Protein AF-A0A7W4WD59-F1 (afdb_monomer_lite)

Radius of gyration: 21.49 Å; chains: 1; bounding box: 36×37×85 Å

pLDDT: mean 88.17, std 14.41, range [43.44, 98.75]

Sequence (137 aa):
MRVLSALLLWMSGAVALADTAVETQIRNSYLTLSAFECAVVAPNDAEAERLFMLGLKVGRGFIAYVQTHQETYAKDFKPKVAILWNMTSGPSPDFILGQIYANRADDVYENFSSDEELWKMKKQNMYREKNCALLGK

Secondary structure (DSSP, 8-state):
-------------SSHHHHHHHHHHHHHHHHHHHHHHHHHT-SSHHHHHHHHHHHHHHHHHHHHHHHH-HHHIIIIITTTS-THHHH---SSHHHHHHHHHHHHHHHHHTT--S-HHHHHHHHHHHHHHTTGGGTT-

Foldseek 3Di:
DDDDDDDPPPDDDDDPPVVVVLVLLQVLLVLLLLLLLLLLLDPDNVLSVVSNVSSLVSQLVSVVVCVVVVVCCVPRRCVSHDCLLVVFDDDDSVNSSVVSSVVSNVVLVVVDDPDPVRNNVSSVVCNVVSVNVPRPD

Organism: NCBI:txid1562603

Structure (mmCIF, N/CA/C/O backbone):
data_AF-A0A7W4WD59-F1
#
_entry.id   AF-A0A7W4WD59-F1
#
loop_
_atom_site.group_PDB
_atom_site.id
_atom_site.type_symbol
_atom_site.label_atom_id
_atom_site.label_alt_id
_atom_site.label_comp_id
_atom_site.label_asym_id
_atom_site.label_entity_id
_atom_site.label_seq_id
_atom_site.pdbx_PDB_ins_code
_atom_site.Cartn_x
_atom_site.Cartn_y
_atom_site.Cartn_z
_atom_site.occupancy
_atom_site.B_iso_or_equiv
_atom_site.auth_seq_id
_atom_site.auth_comp_id
_atom_site.auth_asym_id
_atom_site.auth_atom_id
_atom_site.pdbx_PDB_model_num
ATOM 1 N N . MET A 1 1 ? -10.128 -21.533 67.783 1.00 46.06 1 MET A N 1
ATOM 2 C CA . MET A 1 1 ? -8.954 -21.839 66.933 1.00 46.06 1 MET A CA 1
ATOM 3 C C . MET A 1 1 ? -9.426 -22.786 65.833 1.00 46.06 1 MET A C 1
ATOM 5 O O . MET A 1 1 ? -10.020 -23.788 66.213 1.00 46.06 1 MET A O 1
ATOM 9 N N . ARG A 1 2 ? -9.204 -22.444 64.547 1.00 43.44 2 ARG A N 1
ATOM 10 C CA . ARG A 1 2 ? -9.602 -23.113 63.269 1.00 43.44 2 ARG A CA 1
ATOM 11 C C . ARG A 1 2 ? -10.587 -22.259 62.460 1.00 43.44 2 ARG A C 1
ATOM 13 O O . ARG A 1 2 ? -11.588 -21.852 63.023 1.00 43.44 2 ARG A O 1
ATOM 20 N N . VAL A 1 3 ? -10.427 -21.972 61.171 1.00 45.06 3 VAL A N 1
ATOM 21 C CA . VAL A 1 3 ? -9.319 -21.992 60.194 1.00 45.06 3 VAL A CA 1
ATOM 22 C C . VAL A 1 3 ? -9.719 -20.903 59.186 1.00 45.06 3 VAL A C 1
ATOM 24 O O . VAL A 1 3 ? -10.888 -20.827 58.811 1.00 45.06 3 VAL A O 1
ATOM 27 N N . LEU A 1 4 ? -8.771 -20.049 58.789 1.00 54.34 4 LEU A N 1
ATOM 28 C CA . LEU A 1 4 ? -8.939 -19.050 57.733 1.00 54.34 4 LEU A CA 1
ATOM 29 C C . LEU A 1 4 ? -9.416 -19.719 56.434 1.00 54.34 4 LEU A C 1
ATOM 31 O O . LEU A 1 4 ? -8.768 -20.646 55.958 1.00 54.34 4 LEU A O 1
ATOM 35 N N . SER A 1 5 ? -10.469 -19.197 55.811 1.00 56.00 5 SER A N 1
ATOM 36 C CA . SER A 1 5 ? -10.723 -19.405 54.381 1.00 56.00 5 SER A CA 1
ATOM 37 C C . SER A 1 5 ? -10.548 -18.070 53.671 1.00 56.00 5 SER A C 1
ATOM 39 O O . SER A 1 5 ? -11.455 -17.245 53.620 1.00 56.00 5 SER A O 1
ATOM 41 N N . ALA A 1 6 ? -9.329 -17.847 53.184 1.00 52.62 6 ALA A N 1
ATOM 42 C CA . ALA A 1 6 ? -9.004 -16.763 52.276 1.00 52.62 6 ALA A CA 1
ATOM 43 C C . ALA A 1 6 ? -9.510 -17.141 50.876 1.00 52.62 6 ALA A C 1
ATOM 45 O O . ALA A 1 6 ? -8.906 -17.966 50.192 1.00 52.62 6 ALA A O 1
ATOM 46 N N . LEU A 1 7 ? -10.635 -16.556 50.462 1.00 57.84 7 LEU A N 1
ATOM 47 C CA . LEU A 1 7 ? -11.059 -16.568 49.064 1.00 57.84 7 LEU A CA 1
ATOM 48 C C . LEU A 1 7 ? -10.137 -15.630 48.275 1.00 57.84 7 LEU A C 1
ATOM 50 O O . LEU A 1 7 ? -10.292 -14.410 48.289 1.00 57.84 7 LEU A O 1
ATOM 54 N N . LEU A 1 8 ? -9.151 -16.221 47.605 1.00 52.69 8 LEU A N 1
ATOM 55 C CA . LEU A 1 8 ? -8.355 -15.578 46.565 1.00 52.69 8 LEU A CA 1
ATOM 56 C C . LEU A 1 8 ? -9.250 -15.311 45.347 1.00 52.69 8 LEU A C 1
ATOM 58 O O . LEU A 1 8 ? -9.523 -16.203 44.547 1.00 52.69 8 LEU A O 1
ATOM 62 N N . LEU A 1 9 ? -9.703 -14.065 45.212 1.00 49.94 9 LEU A N 1
ATOM 63 C CA . LEU A 1 9 ? -10.261 -13.524 43.975 1.00 49.94 9 LEU A CA 1
ATOM 64 C C . LEU A 1 9 ? -9.136 -13.383 42.938 1.00 49.94 9 LEU A C 1
ATOM 66 O O . LEU A 1 9 ? -8.408 -12.393 42.910 1.00 49.94 9 LEU A O 1
ATOM 70 N N . TRP A 1 10 ? -8.993 -14.382 42.070 1.00 56.03 10 TRP A N 1
ATOM 71 C CA . TRP A 1 10 ? -8.279 -14.251 40.799 1.00 56.03 10 TRP A CA 1
ATOM 72 C C . TRP A 1 10 ? -9.200 -13.585 39.772 1.00 56.03 10 TRP A C 1
ATOM 74 O O . TRP A 1 10 ? -9.916 -14.245 39.025 1.00 56.03 10 TRP A O 1
ATOM 84 N N . MET A 1 11 ? -9.188 -12.257 39.730 1.00 59.78 11 MET A N 1
ATOM 85 C CA . MET A 1 11 ? -9.746 -11.485 38.621 1.00 59.78 11 MET A CA 1
ATOM 86 C C . MET A 1 11 ? -8.769 -10.376 38.264 1.00 59.78 11 MET A C 1
ATOM 88 O O . MET A 1 11 ? -8.813 -9.316 38.874 1.00 59.78 11 MET A O 1
ATOM 92 N N . SER A 1 12 ? -7.875 -10.617 37.303 1.00 54.56 12 SER A N 1
ATOM 93 C CA . SER A 1 12 ? -7.139 -9.573 36.568 1.00 54.56 12 SER A CA 1
ATOM 94 C C . SER A 1 12 ? -6.377 -10.206 35.401 1.00 54.56 12 SER A C 1
ATOM 96 O O . SER A 1 12 ? -5.207 -10.544 35.533 1.00 54.56 12 SER A O 1
ATOM 98 N N . GLY A 1 13 ? -7.037 -10.407 34.258 1.00 53.94 13 GLY A N 1
ATOM 99 C CA . GLY A 1 13 ? -6.365 -10.933 33.059 1.00 53.94 13 GLY A CA 1
ATOM 100 C C . GLY A 1 13 ? -6.909 -10.448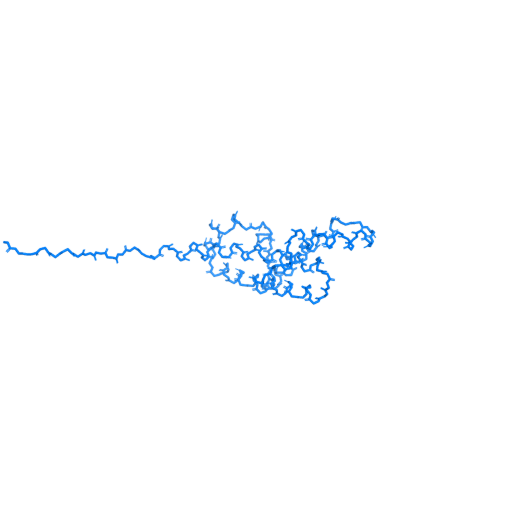 31.713 1.00 53.94 13 GLY A C 1
ATOM 101 O O . GLY A 1 13 ? -6.426 -10.897 30.683 1.00 53.94 13 GLY A O 1
ATOM 102 N N . ALA A 1 14 ? -7.897 -9.547 31.681 1.00 56.16 14 ALA A N 1
ATOM 103 C CA . ALA A 1 14 ? -8.614 -9.220 30.441 1.00 56.16 14 ALA A CA 1
ATOM 104 C C . ALA A 1 14 ? -8.097 -7.982 29.675 1.00 56.16 14 ALA A C 1
ATOM 106 O O . ALA A 1 14 ? -8.641 -7.662 28.625 1.00 56.16 14 ALA A O 1
ATOM 107 N N . VAL A 1 15 ? -7.067 -7.273 30.153 1.00 56.97 15 VAL A N 1
ATOM 108 C CA . VAL A 1 15 ? -6.721 -5.938 29.605 1.00 56.97 15 VAL A CA 1
ATOM 109 C C . VAL A 1 15 ? -5.671 -5.976 28.477 1.00 56.97 15 VAL A C 1
ATOM 111 O O . VAL A 1 15 ? -5.543 -5.014 27.734 1.00 56.97 15 VAL A O 1
ATOM 114 N N . ALA A 1 16 ? -4.961 -7.088 28.259 1.00 60.53 16 ALA A N 1
ATOM 115 C CA . ALA A 1 16 ? -3.837 -7.122 27.308 1.00 60.53 16 ALA A CA 1
ATOM 116 C C . ALA A 1 16 ? -4.216 -7.387 25.831 1.00 60.53 16 ALA A C 1
ATOM 118 O O . ALA A 1 16 ? -3.405 -7.167 24.934 1.00 60.53 16 ALA A O 1
ATOM 119 N N . LEU A 1 17 ? -5.429 -7.872 25.541 1.00 61.72 17 LEU A N 1
ATOM 120 C CA . LEU A 1 17 ? -5.793 -8.307 24.181 1.00 61.72 17 LEU A CA 1
ATOM 121 C C . LEU A 1 17 ? -6.196 -7.150 23.252 1.00 61.72 17 LEU A C 1
ATOM 123 O O . LEU A 1 17 ? -5.938 -7.214 22.054 1.00 61.72 17 LEU A O 1
ATOM 127 N N . ALA A 1 18 ? -6.794 -6.084 23.787 1.00 62.69 18 ALA A N 1
ATOM 128 C CA . ALA A 1 18 ? -7.258 -4.956 22.977 1.00 62.69 18 ALA A CA 1
ATOM 129 C C . ALA A 1 18 ? -6.098 -4.089 22.457 1.00 62.69 18 ALA A C 1
ATOM 131 O O . ALA A 1 18 ? -6.105 -3.709 21.288 1.00 62.69 18 ALA A O 1
ATOM 132 N N . ASP A 1 19 ? -5.075 -3.843 23.284 1.00 69.31 19 ASP A N 1
ATOM 133 C CA . ASP A 1 19 ? -3.907 -3.039 22.889 1.00 69.31 19 ASP A CA 1
ATOM 134 C C . ASP A 1 19 ? -3.147 -3.687 21.722 1.00 69.31 19 ASP A C 1
ATOM 136 O O . ASP A 1 19 ? -2.821 -3.032 20.734 1.00 69.31 19 ASP A O 1
ATOM 140 N N . THR A 1 20 ? -2.975 -5.011 21.760 1.00 81.19 20 THR A N 1
ATOM 141 C CA . THR A 1 20 ? -2.286 -5.746 20.685 1.00 81.19 20 THR A CA 1
ATOM 142 C C . THR A 1 20 ? -3.071 -5.755 19.370 1.00 81.19 20 THR A C 1
ATOM 144 O O . THR A 1 20 ? -2.477 -5.674 18.289 1.00 81.19 20 THR A O 1
ATOM 147 N N . ALA A 1 21 ? -4.407 -5.802 19.429 1.00 85.94 21 ALA A N 1
ATOM 148 C CA . ALA A 1 21 ? -5.255 -5.681 18.246 1.00 85.94 21 ALA A CA 1
ATOM 149 C C . ALA A 1 21 ? -5.139 -4.282 17.621 1.00 85.94 21 ALA A C 1
ATOM 151 O O . ALA A 1 21 ? -5.021 -4.159 16.399 1.00 85.94 21 ALA A O 1
ATOM 152 N N . VAL A 1 22 ? -5.102 -3.235 18.452 1.00 87.31 22 VAL A N 1
ATOM 153 C CA . VAL A 1 22 ? -4.929 -1.850 17.998 1.00 87.31 22 VAL A CA 1
ATOM 154 C C . VAL A 1 22 ? -3.569 -1.652 17.333 1.00 87.31 22 VAL A C 1
ATOM 156 O O . VAL A 1 22 ? -3.484 -1.197 16.191 1.00 87.31 22 VAL A O 1
ATOM 159 N N . GLU A 1 23 ? -2.491 -2.059 17.988 1.00 91.12 23 GLU A N 1
ATOM 160 C CA . GLU A 1 23 ? -1.145 -1.970 17.417 1.00 91.12 23 GLU A CA 1
ATOM 161 C C . GLU A 1 23 ? -1.032 -2.717 16.083 1.00 91.12 23 GLU A C 1
ATOM 163 O O . GLU A 1 23 ? -0.458 -2.206 15.115 1.00 91.12 23 GLU A O 1
ATOM 168 N N . THR A 1 24 ? -1.653 -3.895 15.994 1.00 93.56 24 THR A N 1
ATOM 169 C CA . THR A 1 24 ? -1.677 -4.695 14.767 1.00 93.56 24 THR A CA 1
ATOM 170 C C . THR A 1 24 ? -2.357 -3.952 13.620 1.00 93.56 24 THR A C 1
ATOM 172 O O . THR A 1 24 ? -1.813 -3.917 12.516 1.00 93.56 24 THR A O 1
ATOM 175 N N . GLN A 1 25 ? -3.514 -3.319 13.841 1.00 94.69 25 GLN A N 1
ATOM 176 C CA . GLN A 1 25 ? -4.198 -2.623 12.745 1.00 94.69 25 GLN A CA 1
ATOM 177 C C . GLN A 1 25 ? -3.515 -1.305 12.366 1.00 94.69 25 GLN A C 1
ATOM 179 O O . GLN A 1 25 ? -3.491 -0.957 11.187 1.00 94.69 25 GLN A O 1
ATOM 184 N N . ILE A 1 26 ? -2.864 -0.617 13.311 1.00 94.50 26 ILE A N 1
ATOM 185 C CA . ILE A 1 26 ? -1.993 0.522 12.980 1.00 94.50 26 ILE A CA 1
ATOM 186 C C . ILE A 1 26 ? -0.866 0.051 12.059 1.00 94.50 26 ILE A C 1
ATOM 188 O O . ILE A 1 26 ? -0.655 0.634 10.994 1.00 94.50 26 ILE A O 1
ATOM 192 N N . ARG A 1 27 ? -0.188 -1.049 12.406 1.00 95.56 27 ARG A N 1
ATOM 193 C CA . ARG A 1 27 ? 0.858 -1.640 11.560 1.00 95.56 27 ARG A CA 1
ATOM 194 C C . ARG A 1 27 ? 0.325 -2.034 10.183 1.00 95.56 27 ARG A C 1
ATOM 196 O O . ARG A 1 27 ? 0.976 -1.747 9.182 1.00 95.56 27 ARG A O 1
ATOM 203 N N . ASN A 1 28 ? -0.860 -2.637 10.119 1.00 96.94 28 ASN A N 1
ATOM 204 C CA . ASN A 1 28 ? -1.512 -3.005 8.860 1.00 96.94 28 ASN A CA 1
ATOM 205 C C . ASN A 1 28 ? -1.817 -1.784 7.981 1.00 96.94 28 ASN A C 1
ATOM 207 O O . ASN A 1 28 ? -1.651 -1.851 6.761 1.00 96.94 28 ASN A O 1
ATOM 211 N N . SER A 1 29 ? -2.206 -0.658 8.587 1.00 97.25 29 SER A N 1
ATOM 212 C CA . SER A 1 29 ? -2.449 0.590 7.859 1.00 97.25 29 SER A CA 1
ATOM 213 C C . SER A 1 29 ? -1.189 1.070 7.131 1.00 97.25 29 SER A C 1
ATOM 215 O O . SER A 1 29 ?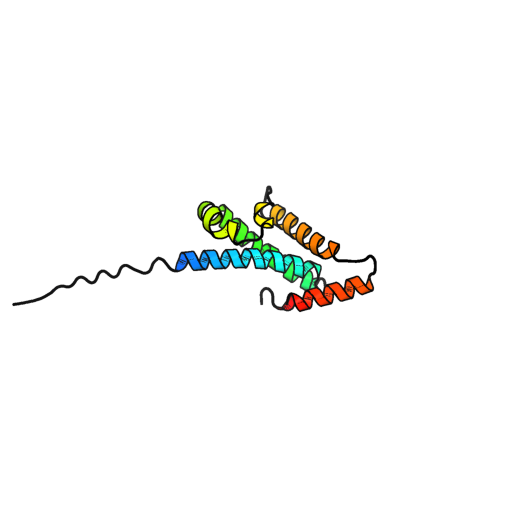 -1.258 1.389 5.947 1.00 97.25 29 SER A O 1
ATOM 217 N N . TYR A 1 30 ? -0.024 1.035 7.791 1.00 97.69 30 TYR A N 1
ATOM 218 C CA . TYR A 1 30 ? 1.256 1.417 7.189 1.00 97.69 30 TYR A CA 1
ATOM 219 C C . TYR A 1 30 ? 1.756 0.374 6.194 1.00 97.69 30 TYR A C 1
ATOM 221 O O . TYR A 1 30 ? 2.206 0.739 5.113 1.00 97.69 30 TYR A O 1
ATOM 229 N N . LEU A 1 31 ? 1.620 -0.916 6.513 1.00 98.25 31 LEU A N 1
ATOM 230 C CA . LEU A 1 31 ? 2.013 -1.999 5.615 1.00 98.25 31 LEU A CA 1
ATOM 231 C C . LEU A 1 31 ? 1.269 -1.922 4.280 1.00 98.25 31 LEU A C 1
ATOM 233 O O . LEU A 1 31 ? 1.876 -2.143 3.239 1.00 98.25 31 LEU A O 1
ATOM 237 N N . THR A 1 32 ? -0.015 -1.565 4.298 1.00 98.62 32 THR A N 1
ATOM 238 C CA . THR A 1 32 ? -0.800 -1.349 3.075 1.00 98.62 32 THR A CA 1
ATOM 239 C C . THR A 1 32 ? -0.181 -0.258 2.202 1.00 98.62 32 THR A C 1
ATOM 241 O O . THR A 1 32 ? 0.052 -0.478 1.015 1.00 98.62 32 THR A O 1
ATOM 244 N N . LEU A 1 33 ? 0.135 0.898 2.797 1.00 98.31 33 LEU A N 1
ATOM 245 C CA . LEU A 1 33 ? 0.726 2.033 2.083 1.00 98.31 33 LEU A CA 1
ATOM 246 C C . LEU A 1 33 ? 2.105 1.690 1.520 1.00 98.31 33 LEU A C 1
ATOM 248 O O . LEU A 1 33 ? 2.361 1.930 0.342 1.00 98.31 33 LEU A O 1
ATOM 252 N N . SER A 1 34 ? 2.967 1.084 2.340 1.00 98.19 34 SER A N 1
ATOM 253 C CA . SER A 1 34 ? 4.304 0.664 1.920 1.00 98.19 34 SER A CA 1
ATOM 254 C C . SER A 1 34 ? 4.250 -0.404 0.834 1.00 98.19 34 SER A C 1
ATOM 256 O O . SER A 1 34 ? 5.033 -0.344 -0.104 1.00 98.19 34 SER A O 1
ATOM 258 N N . ALA A 1 35 ? 3.326 -1.363 0.920 1.00 98.69 35 ALA A N 1
ATOM 259 C CA . ALA A 1 35 ? 3.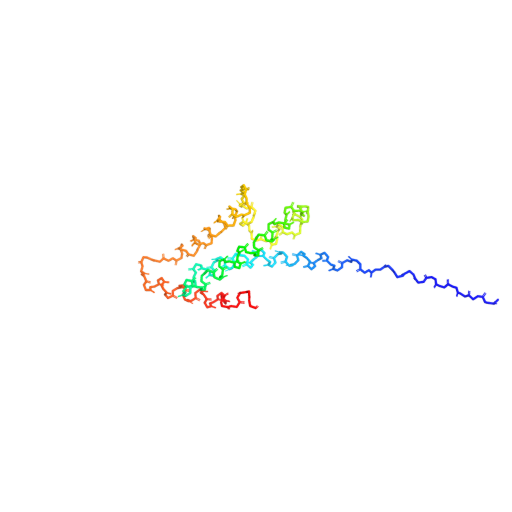177 -2.402 -0.091 1.00 98.69 35 ALA A CA 1
ATOM 260 C C . ALA A 1 35 ? 2.743 -1.817 -1.443 1.00 98.69 35 ALA A C 1
ATOM 262 O O . ALA A 1 35 ? 3.324 -2.169 -2.466 1.00 98.69 35 ALA A O 1
ATOM 263 N N . PHE A 1 36 ? 1.790 -0.881 -1.455 1.00 98.69 36 PHE A N 1
ATOM 264 C CA . PHE A 1 36 ? 1.379 -0.191 -2.679 1.00 98.69 36 PHE A CA 1
ATOM 265 C C . PHE A 1 36 ? 2.488 0.663 -3.285 1.00 98.69 36 PHE A C 1
ATOM 267 O O . PHE A 1 36 ? 2.749 0.551 -4.478 1.00 98.69 36 PHE A O 1
ATOM 274 N N . GLU A 1 37 ? 3.188 1.453 -2.475 1.00 97.62 37 GLU A N 1
ATOM 275 C CA . GLU A 1 37 ? 4.341 2.225 -2.941 1.00 97.62 37 GLU A CA 1
ATOM 276 C C . GLU A 1 37 ? 5.435 1.306 -3.515 1.00 97.62 37 GLU A C 1
AT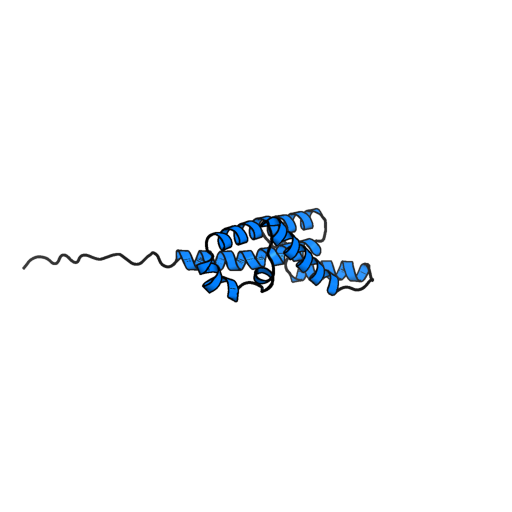OM 278 O O . GLU A 1 37 ? 5.936 1.523 -4.619 1.00 97.62 37 GLU A O 1
ATOM 283 N N . CYS A 1 38 ? 5.757 0.221 -2.808 1.00 98.31 38 CYS A N 1
ATOM 284 C CA . CYS A 1 38 ? 6.730 -0.771 -3.250 1.00 98.31 38 CYS A CA 1
ATOM 285 C C . CYS A 1 38 ? 6.310 -1.493 -4.537 1.00 98.31 38 CYS A C 1
ATOM 287 O O . CYS A 1 38 ? 7.178 -1.835 -5.338 1.00 98.31 38 CYS A O 1
ATOM 289 N N . ALA A 1 39 ? 5.010 -1.710 -4.762 1.00 98.38 39 ALA A N 1
ATOM 290 C CA . ALA A 1 39 ? 4.509 -2.293 -6.003 1.00 98.38 39 ALA A CA 1
ATOM 291 C C . ALA A 1 39 ? 4.814 -1.396 -7.213 1.00 98.38 39 ALA A C 1
ATOM 293 O O . ALA A 1 39 ? 5.202 -1.897 -8.265 1.00 98.38 39 ALA A O 1
ATOM 294 N N . VAL A 1 40 ? 4.721 -0.070 -7.055 1.00 96.88 40 VAL A N 1
ATOM 295 C CA . VAL A 1 40 ? 5.043 0.896 -8.122 1.00 96.88 40 VAL A CA 1
ATOM 296 C C . VAL A 1 40 ? 6.531 0.842 -8.479 1.00 96.88 40 VAL A C 1
ATOM 298 O O . VAL A 1 40 ? 6.896 0.866 -9.659 1.00 96.88 40 VAL A O 1
ATOM 301 N N . VAL A 1 41 ? 7.406 0.726 -7.473 1.00 96.44 41 VAL A N 1
ATOM 302 C CA . VAL A 1 41 ? 8.870 0.703 -7.659 1.00 96.44 41 VAL A CA 1
ATOM 303 C C . VAL A 1 41 ? 9.471 -0.693 -7.847 1.00 96.44 41 VAL A C 1
ATOM 305 O O . VAL A 1 41 ? 10.691 -0.822 -7.943 1.00 96.44 41 VAL A O 1
ATOM 308 N N . ALA A 1 42 ? 8.643 -1.734 -7.932 1.00 97.31 42 ALA A N 1
ATOM 309 C CA . ALA A 1 42 ? 9.096 -3.114 -8.050 1.00 97.31 42 ALA A CA 1
ATOM 310 C C . ALA A 1 42 ? 9.985 -3.346 -9.294 1.00 97.31 42 ALA A C 1
ATOM 312 O O . ALA A 1 42 ? 9.799 -2.699 -10.333 1.00 97.31 42 ALA A O 1
ATOM 313 N N . PRO A 1 43 ? 10.959 -4.275 -9.208 1.00 95.88 43 PRO A N 1
ATOM 314 C CA . PRO A 1 43 ? 11.916 -4.531 -10.284 1.00 95.88 43 PRO A CA 1
ATOM 315 C C . PRO A 1 43 ? 11.327 -5.316 -11.465 1.00 95.88 43 PRO A C 1
ATOM 317 O O . PRO A 1 43 ? 11.947 -5.353 -12.524 1.00 95.88 43 PRO A O 1
ATOM 320 N N . ASN A 1 44 ? 10.186 -5.982 -11.278 1.00 95.88 44 ASN A N 1
ATOM 321 C CA . ASN A 1 44 ? 9.485 -6.757 -12.300 1.00 95.88 44 ASN A CA 1
ATOM 322 C C . ASN A 1 44 ? 7.998 -6.912 -11.940 1.00 95.88 44 ASN A C 1
ATOM 324 O O . ASN A 1 44 ? 7.608 -6.679 -10.794 1.00 95.88 44 ASN A O 1
ATOM 328 N N . ASP A 1 45 ? 7.198 -7.345 -12.915 1.00 97.50 45 ASP A N 1
ATOM 329 C CA . ASP A 1 45 ? 5.739 -7.439 -12.791 1.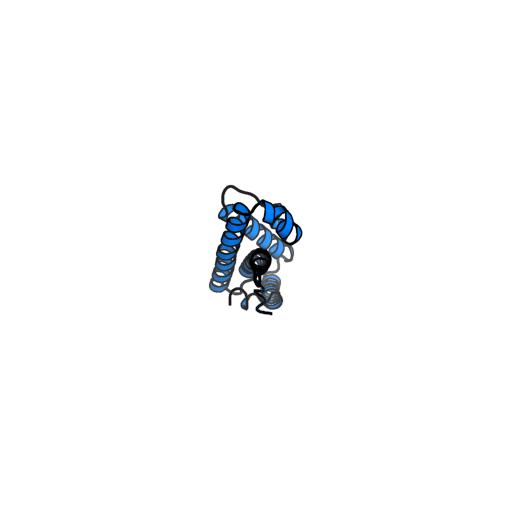00 97.50 45 ASP A CA 1
ATOM 330 C C . ASP A 1 45 ? 5.291 -8.453 -11.735 1.00 97.50 45 ASP A C 1
ATOM 332 O O . ASP A 1 45 ? 4.347 -8.191 -10.997 1.00 97.50 45 ASP A O 1
ATOM 336 N N . ALA A 1 46 ? 5.997 -9.580 -11.600 1.00 98.12 46 ALA A N 1
ATOM 337 C CA . ALA A 1 46 ? 5.659 -10.596 -10.603 1.00 98.12 46 ALA A CA 1
ATOM 338 C C . ALA A 1 46 ? 5.809 -10.059 -9.169 1.00 98.12 46 ALA A C 1
ATOM 340 O O . ALA A 1 46 ? 4.963 -10.296 -8.306 1.00 98.12 46 ALA A O 1
ATOM 341 N N . GLU A 1 47 ? 6.876 -9.303 -8.906 1.00 97.94 47 GLU A N 1
ATOM 342 C CA . GLU A 1 47 ? 7.087 -8.667 -7.608 1.00 97.94 47 GLU A CA 1
ATOM 343 C C . GLU A 1 47 ? 6.118 -7.497 -7.388 1.00 97.94 47 GLU A C 1
ATOM 345 O O . GLU A 1 47 ? 5.618 -7.322 -6.274 1.00 97.94 47 GLU A O 1
ATOM 350 N N . ALA A 1 48 ? 5.800 -6.741 -8.445 1.00 98.31 48 ALA A N 1
ATOM 351 C CA . ALA A 1 48 ? 4.781 -5.695 -8.404 1.00 98.31 48 ALA A CA 1
ATOM 352 C C . ALA A 1 48 ? 3.417 -6.272 -8.002 1.00 98.31 48 ALA A C 1
ATOM 354 O O . ALA A 1 48 ? 2.788 -5.779 -7.066 1.00 98.31 48 ALA A O 1
ATOM 355 N N . GLU A 1 49 ? 2.993 -7.360 -8.649 1.00 98.50 49 GLU A N 1
ATOM 356 C CA . GLU A 1 49 ? 1.743 -8.057 -8.356 1.00 98.50 49 GLU A CA 1
ATOM 357 C C . GLU A 1 49 ? 1.731 -8.601 -6.925 1.00 98.50 49 GLU A C 1
ATOM 359 O O . GLU A 1 49 ? 0.772 -8.375 -6.185 1.00 98.50 49 GLU A O 1
ATOM 364 N N . ARG A 1 50 ? 2.815 -9.251 -6.481 1.00 98.31 50 ARG A N 1
ATOM 365 C CA . ARG A 1 50 ? 2.931 -9.767 -5.108 1.00 98.31 50 ARG A CA 1
ATOM 366 C C . ARG A 1 50 ? 2.710 -8.666 -4.069 1.00 98.31 50 ARG A C 1
ATOM 368 O O . ARG A 1 50 ? 1.955 -8.856 -3.112 1.00 98.31 50 ARG A O 1
ATOM 375 N N . LEU A 1 51 ? 3.377 -7.526 -4.241 1.00 98.75 51 LEU A N 1
ATOM 376 C CA . LEU A 1 51 ? 3.294 -6.381 -3.333 1.00 98.75 51 LEU A CA 1
ATOM 377 C C . LEU A 1 51 ? 1.925 -5.698 -3.405 1.00 98.75 51 LEU A C 1
ATOM 379 O O . LEU A 1 51 ? 1.346 -5.369 -2.370 1.00 98.75 51 LEU A O 1
ATOM 383 N N . PHE A 1 52 ? 1.361 -5.562 -4.602 1.00 98.69 52 PHE A N 1
ATOM 384 C CA . PHE A 1 52 ? 0.017 -5.029 -4.789 1.00 98.69 52 PHE A CA 1
ATOM 385 C C . PHE A 1 52 ? -1.033 -5.898 -4.083 1.00 98.69 52 PHE A C 1
ATOM 387 O O . PHE A 1 52 ? -1.857 -5.395 -3.317 1.00 98.69 52 PHE A O 1
ATOM 394 N N . MET A 1 53 ? -0.955 -7.219 -4.252 1.00 98.62 53 MET A N 1
ATOM 395 C CA . MET A 1 53 ? -1.857 -8.172 -3.604 1.00 98.62 53 MET A CA 1
ATOM 396 C C . MET A 1 53 ? -1.689 -8.199 -2.082 1.00 98.62 53 MET A C 1
ATOM 398 O O . MET A 1 53 ? -2.681 -8.340 -1.362 1.00 98.62 53 MET A O 1
ATOM 402 N N . LEU A 1 54 ? -0.466 -8.015 -1.571 1.00 98.69 54 LEU A N 1
ATOM 403 C CA . LEU A 1 54 ? -0.224 -7.818 -0.140 1.00 98.69 54 LEU A CA 1
ATOM 404 C C . LEU A 1 54 ? -0.954 -6.569 0.373 1.00 98.69 54 LEU A C 1
ATOM 406 O O . LEU A 1 54 ? -1.674 -6.658 1.370 1.00 98.69 54 LEU A O 1
ATOM 410 N N . GLY A 1 55 ? -0.813 -5.439 -0.327 1.00 98.62 55 GLY A N 1
ATOM 411 C CA . GLY A 1 55 ? -1.504 -4.192 -0.001 1.00 98.62 55 GLY A CA 1
ATOM 412 C C . GLY A 1 55 ? -3.023 -4.359 0.006 1.00 98.62 55 GLY A C 1
ATOM 413 O O . GLY A 1 55 ? -3.673 -4.019 0.993 1.00 98.62 55 GLY A O 1
ATOM 414 N N . LEU A 1 56 ? -3.592 -4.987 -1.029 1.00 98.69 56 LEU A N 1
ATOM 415 C CA . LEU A 1 56 ? -5.027 -5.279 -1.088 1.00 98.69 56 LEU A CA 1
ATOM 416 C C . LEU A 1 56 ? -5.493 -6.151 0.079 1.00 98.69 56 LEU A C 1
ATOM 418 O O . LEU A 1 56 ? -6.490 -5.841 0.730 1.00 98.69 56 LEU A O 1
ATOM 422 N N . LYS A 1 57 ? -4.784 -7.249 0.357 1.00 98.56 57 LYS A N 1
ATOM 423 C CA . LYS A 1 57 ? -5.159 -8.192 1.417 1.00 98.56 57 LYS A CA 1
ATOM 424 C C . LYS A 1 57 ? -5.162 -7.518 2.788 1.00 98.56 57 LYS A C 1
ATOM 426 O O . LYS A 1 57 ? -6.139 -7.637 3.526 1.00 98.56 57 LYS A O 1
ATOM 431 N N . VAL A 1 58 ? -4.074 -6.831 3.128 1.00 98.38 58 VAL A N 1
ATOM 432 C CA . VAL A 1 58 ? -3.906 -6.190 4.438 1.00 98.38 58 VAL A CA 1
ATOM 433 C C . VAL A 1 58 ? -4.851 -4.996 4.575 1.00 98.38 58 VAL A C 1
ATOM 435 O O . VAL A 1 58 ? -5.535 -4.870 5.592 1.00 98.38 58 VAL A O 1
ATOM 438 N N . GLY A 1 59 ? -4.966 -4.177 3.530 1.00 98.19 59 GLY A N 1
ATOM 439 C CA . GLY A 1 59 ? -5.821 -2.996 3.509 1.00 98.19 59 GLY A CA 1
ATOM 440 C C . GLY A 1 59 ? -7.304 -3.327 3.649 1.00 98.19 59 GLY A C 1
ATOM 441 O O . GLY A 1 59 ? -8.007 -2.674 4.419 1.00 98.19 59 GLY A O 1
ATOM 442 N N . ARG A 1 60 ? -7.786 -4.388 2.988 1.00 98.44 60 ARG A N 1
ATOM 443 C CA . ARG A 1 60 ? -9.167 -4.876 3.164 1.00 98.44 60 ARG A CA 1
ATOM 444 C C . ARG A 1 60 ? -9.439 -5.281 4.611 1.00 98.44 60 ARG A C 1
ATOM 446 O O . ARG A 1 60 ? -10.480 -4.921 5.154 1.00 98.44 60 ARG A O 1
ATOM 453 N N . GLY A 1 61 ? -8.499 -5.994 5.235 1.00 96.81 61 GLY A N 1
ATOM 454 C CA . GLY A 1 61 ? -8.597 -6.387 6.642 1.00 96.81 61 GLY A CA 1
ATOM 455 C C . GLY A 1 61 ? -8.663 -5.180 7.579 1.00 96.81 61 GLY A C 1
ATOM 456 O O . GLY A 1 61 ? -9.517 -5.137 8.462 1.00 96.81 61 GLY A O 1
ATOM 457 N N . PHE A 1 62 ? -7.820 -4.174 7.336 1.00 96.38 62 PHE A N 1
ATOM 458 C CA . PHE A 1 62 ? -7.838 -2.918 8.082 1.00 96.38 62 PHE A CA 1
ATOM 459 C C . PHE A 1 62 ? -9.182 -2.187 7.945 1.00 96.38 62 PHE A C 1
ATOM 461 O O . PHE A 1 62 ? -9.805 -1.858 8.952 1.00 96.38 62 PHE A O 1
ATOM 468 N N . ILE A 1 63 ? -9.676 -1.991 6.717 1.00 96.38 63 ILE A N 1
ATOM 469 C CA . ILE A 1 63 ? -10.955 -1.307 6.465 1.00 96.38 63 ILE A CA 1
ATOM 470 C C . ILE A 1 63 ? -12.113 -2.045 7.149 1.00 96.38 63 ILE A C 1
ATOM 472 O O . ILE A 1 63 ? -12.921 -1.413 7.829 1.00 96.38 63 ILE A O 1
ATOM 476 N N . ALA A 1 64 ? -12.177 -3.374 7.021 1.00 96.00 64 ALA A N 1
ATOM 477 C CA . ALA A 1 64 ? -13.219 -4.180 7.654 1.00 96.00 64 ALA A CA 1
ATOM 478 C C . ALA A 1 64 ? -13.195 -4.059 9.190 1.00 96.00 64 ALA A C 1
ATOM 480 O O . ALA A 1 64 ? -14.246 -3.954 9.831 1.00 96.00 64 ALA A O 1
ATOM 481 N N . TYR A 1 65 ? -11.999 -4.021 9.789 1.00 94.25 65 TYR A N 1
ATOM 482 C CA . TYR A 1 65 ? -11.845 -3.800 11.225 1.00 94.25 65 TYR A CA 1
ATOM 483 C C . TYR A 1 65 ? -12.364 -2.417 11.634 1.00 94.25 65 TYR A C 1
ATOM 485 O O . TYR A 1 65 ? -13.177 -2.305 12.549 1.00 94.25 65 TYR A O 1
ATOM 493 N N . VAL A 1 66 ? -11.952 -1.362 10.928 1.00 93.06 66 VAL A N 1
ATOM 494 C CA . VAL A 1 66 ? -12.364 0.021 11.217 1.00 93.06 66 VAL A CA 1
ATOM 495 C C . VAL A 1 66 ? -13.877 0.203 11.102 1.00 93.06 66 VAL A C 1
ATOM 497 O O . VAL A 1 66 ? -14.488 0.836 11.962 1.00 93.06 66 VAL A O 1
ATOM 500 N N . GLN A 1 67 ? -14.501 -0.391 10.083 1.00 92.50 67 GLN A N 1
ATOM 501 C CA . GLN A 1 67 ? -15.949 -0.311 9.870 1.00 92.50 67 GLN A CA 1
ATOM 502 C C . GLN A 1 67 ? -16.757 -0.919 11.021 1.00 92.50 67 GLN A C 1
ATOM 504 O O . GLN A 1 67 ? -17.851 -0.437 11.312 1.00 92.50 67 GLN A O 1
ATOM 509 N N . THR A 1 68 ? -16.214 -1.944 11.679 1.00 94.25 68 THR A N 1
ATOM 510 C CA . THR A 1 68 ? -16.855 -2.644 12.801 1.00 94.25 68 THR A CA 1
ATOM 511 C C . THR A 1 68 ? -16.447 -2.099 14.176 1.00 94.25 68 THR A C 1
ATOM 513 O O . THR A 1 68 ? -17.120 -2.395 15.157 1.00 94.25 68 THR A O 1
ATOM 516 N N . HIS A 1 69 ? -15.403 -1.264 14.254 1.00 93.38 69 HIS A N 1
ATOM 517 C CA . HIS A 1 69 ? -14.839 -0.719 15.500 1.00 93.38 69 HIS A CA 1
ATOM 518 C C . HIS A 1 69 ? -14.675 0.809 15.435 1.00 93.38 69 HIS A C 1
ATOM 520 O O . HIS A 1 69 ? -13.606 1.348 15.724 1.00 93.38 69 HIS A O 1
ATOM 526 N N . GLN A 1 70 ? -15.724 1.528 15.030 1.00 90.31 70 GLN A N 1
ATOM 527 C CA . GLN A 1 70 ? -15.644 2.962 14.717 1.00 90.31 70 GLN A CA 1
ATOM 528 C C . GLN A 1 70 ? -15.236 3.844 15.909 1.00 90.31 70 GLN A C 1
ATOM 530 O O . GLN A 1 70 ? -14.471 4.792 15.733 1.00 90.31 70 GLN A O 1
ATOM 535 N N . GLU A 1 71 ? -15.702 3.534 17.121 1.00 90.19 71 GLU A N 1
ATOM 536 C CA . GLU A 1 71 ? -15.333 4.292 18.326 1.00 90.19 71 GLU A CA 1
ATOM 537 C C . GLU A 1 71 ? -13.854 4.115 18.674 1.00 90.19 71 GLU A C 1
ATOM 539 O O . GLU A 1 71 ? -13.138 5.098 18.882 1.00 90.19 71 GLU A O 1
ATOM 544 N N . THR A 1 72 ? -13.373 2.867 18.658 1.00 87.69 72 THR A N 1
ATOM 545 C CA . THR A 1 72 ? -11.950 2.563 18.834 1.00 87.69 72 THR A CA 1
ATOM 546 C C . THR A 1 72 ? -11.143 3.247 17.736 1.00 87.69 72 THR A C 1
ATOM 548 O O . THR A 1 72 ? -10.151 3.905 18.037 1.00 87.69 72 THR A O 1
ATOM 551 N N . TYR A 1 73 ? -11.597 3.187 16.472 1.00 85.81 73 TYR A N 1
ATOM 552 C CA . TYR A 1 73 ? -10.978 3.898 15.348 1.00 85.81 73 TYR A CA 1
ATOM 553 C C . TYR A 1 73 ? -10.793 5.385 15.629 1.00 85.81 73 TYR A C 1
ATOM 555 O O . TYR A 1 73 ? -9.677 5.896 15.539 1.00 85.81 73 TYR A O 1
ATOM 563 N N . ALA A 1 74 ? -11.872 6.071 15.999 1.00 86.88 74 ALA A N 1
ATOM 564 C CA . ALA A 1 74 ? -11.860 7.508 16.218 1.00 86.88 74 ALA A CA 1
ATOM 565 C C . ALA A 1 74 ? -10.903 7.930 17.342 1.00 86.88 74 ALA A C 1
ATOM 567 O O . ALA A 1 74 ? -10.231 8.954 17.209 1.00 86.88 74 ALA A O 1
ATOM 568 N N . LYS A 1 75 ? -10.833 7.148 18.424 1.00 88.00 75 LYS A N 1
ATOM 569 C CA . LYS A 1 75 ? -10.044 7.477 19.615 1.00 88.00 75 LYS A CA 1
ATOM 570 C C . LYS A 1 75 ? -8.581 7.042 19.507 1.00 88.00 75 LYS A C 1
ATOM 572 O O . LYS A 1 75 ? -7.687 7.828 19.812 1.00 88.00 75 LYS A O 1
ATOM 577 N N . ASP A 1 76 ? -8.344 5.813 19.058 1.00 85.00 76 ASP A N 1
ATOM 578 C CA . ASP A 1 76 ? -7.059 5.134 19.250 1.00 85.00 76 ASP A CA 1
ATOM 579 C C . ASP A 1 76 ? -6.254 4.986 17.950 1.00 85.00 76 ASP A C 1
ATOM 581 O O . ASP A 1 76 ? -5.022 5.013 17.991 1.00 85.00 76 ASP A O 1
ATOM 585 N N . PHE A 1 77 ? -6.925 4.870 16.796 1.00 83.31 77 PHE A N 1
ATOM 586 C CA . PHE A 1 77 ? -6.277 4.634 15.498 1.00 83.31 77 PHE A CA 1
ATOM 587 C C . PHE A 1 77 ? -6.083 5.902 14.681 1.00 83.31 77 PHE A C 1
ATOM 589 O O . PHE A 1 77 ? -4.982 6.164 14.205 1.00 83.31 77 PHE A O 1
ATOM 596 N N . LYS A 1 78 ? -7.146 6.697 14.520 1.00 86.56 78 LYS A N 1
ATOM 597 C CA . LYS A 1 78 ? -7.186 7.896 13.678 1.00 86.56 78 LYS A CA 1
ATOM 598 C C . LYS A 1 78 ? -5.988 8.843 13.866 1.00 86.56 78 LYS A C 1
ATOM 600 O O . LYS A 1 78 ? -5.476 9.302 12.846 1.00 86.56 78 LYS A O 1
ATOM 605 N N . PRO A 1 79 ? -5.507 9.131 15.096 1.00 90.25 79 PRO A N 1
ATOM 606 C CA . PRO A 1 79 ? -4.339 9.995 15.288 1.00 90.25 79 PRO A CA 1
ATOM 607 C C . PRO A 1 79 ? -2.987 9.310 15.012 1.00 90.25 79 PRO A C 1
ATOM 609 O O . PRO A 1 79 ? -1.969 9.993 14.963 1.00 90.25 79 PRO A O 1
ATOM 612 N N . LYS A 1 80 ? -2.952 7.980 14.862 1.00 92.56 80 LYS A N 1
ATOM 613 C CA . LYS A 1 80 ? -1.727 7.171 14.719 1.00 92.56 80 LYS A CA 1
ATOM 614 C C . LYS A 1 80 ? -1.525 6.593 13.315 1.00 92.56 80 LYS A C 1
ATOM 616 O O . LYS A 1 80 ? -0.467 6.024 13.052 1.00 92.56 80 LYS A O 1
ATOM 621 N N . VAL A 1 81 ? -2.512 6.708 12.429 1.00 93.94 81 VAL A N 1
ATOM 622 C CA . VAL A 1 81 ? -2.431 6.269 11.026 1.00 93.94 81 VAL A CA 1
ATOM 623 C C . VAL A 1 81 ? -2.186 7.457 10.098 1.00 93.94 81 VAL A C 1
ATOM 625 O O . VAL A 1 81 ? -2.446 8.606 10.457 1.00 93.94 81 VAL A O 1
ATOM 628 N N . ALA A 1 82 ? -1.700 7.192 8.884 1.00 94.19 82 ALA A N 1
ATOM 629 C CA . ALA A 1 82 ? -1.485 8.243 7.893 1.00 94.19 82 ALA A CA 1
ATOM 630 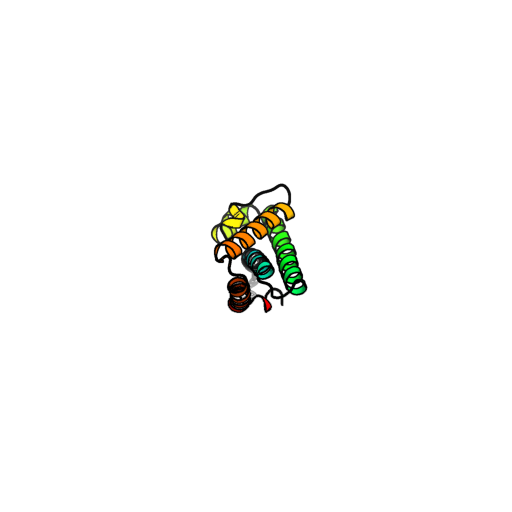C C . ALA A 1 82 ? -2.785 9.006 7.582 1.00 94.19 82 ALA A C 1
ATOM 632 O O . ALA A 1 82 ? -3.847 8.398 7.419 1.00 94.19 82 ALA A O 1
ATOM 633 N N . ILE A 1 83 ? -2.681 10.331 7.419 1.00 92.88 83 ILE A N 1
ATOM 634 C CA . ILE A 1 83 ? -3.824 11.215 7.135 1.00 92.88 83 ILE A CA 1
ATOM 635 C C . ILE A 1 83 ? -4.624 10.785 5.898 1.00 92.88 83 ILE A C 1
ATOM 637 O O . ILE A 1 83 ? -5.834 10.986 5.854 1.00 92.88 83 ILE A O 1
ATOM 641 N N . LEU A 1 84 ? -3.975 10.117 4.941 1.00 93.56 84 LEU A N 1
ATOM 642 C CA . LEU A 1 84 ? -4.601 9.578 3.738 1.00 93.56 84 LEU A CA 1
ATOM 643 C C . LEU A 1 84 ? -5.808 8.673 4.042 1.00 93.56 84 LEU A C 1
ATOM 645 O O . LEU A 1 84 ? -6.822 8.755 3.352 1.00 93.56 84 LEU A O 1
ATOM 649 N N . TRP A 1 85 ? -5.759 7.876 5.114 1.00 94.06 85 TRP A N 1
ATOM 650 C CA . TRP A 1 85 ? -6.889 7.037 5.543 1.00 94.06 85 TRP A CA 1
ATOM 651 C C . TRP A 1 85 ? -8.107 7.850 5.997 1.00 94.06 85 TRP A C 1
ATOM 653 O O . TRP A 1 85 ? -9.231 7.369 5.927 1.00 94.06 85 TRP A O 1
ATOM 663 N N . ASN A 1 86 ? -7.896 9.090 6.441 1.00 89.94 86 ASN A N 1
ATOM 664 C CA . ASN A 1 86 ? -8.958 10.001 6.868 1.00 89.94 86 ASN A CA 1
ATOM 665 C C . ASN A 1 86 ? -9.490 10.879 5.729 1.00 89.94 86 ASN A C 1
ATOM 667 O O . ASN A 1 86 ? -10.539 11.499 5.884 1.00 89.94 86 ASN A O 1
ATOM 671 N N . MET A 1 87 ? -8.754 10.962 4.620 1.00 90.62 87 MET A N 1
ATOM 672 C CA . MET A 1 87 ? -9.107 11.755 3.439 1.00 90.62 87 MET A CA 1
ATOM 673 C C . MET A 1 87 ? -9.727 10.912 2.324 1.00 90.62 87 MET A C 1
ATOM 675 O O . MET A 1 87 ? -10.263 11.459 1.365 1.00 90.62 87 MET A O 1
ATOM 679 N N . THR A 1 88 ? -9.661 9.587 2.439 1.00 92.12 88 THR A N 1
ATOM 680 C CA . THR A 1 88 ? -10.206 8.656 1.454 1.00 92.12 88 THR A CA 1
ATOM 681 C C . THR A 1 88 ? -11.549 8.109 1.922 1.00 92.12 88 THR A C 1
ATOM 683 O O . THR A 1 88 ? -11.749 7.765 3.084 1.00 92.12 88 THR A O 1
ATOM 686 N N . SER A 1 89 ? -12.508 8.053 1.004 1.00 92.62 89 SER A N 1
ATOM 687 C CA . SER A 1 89 ? -13.834 7.478 1.234 1.00 92.62 89 SER A CA 1
ATOM 688 C C . SER A 1 89 ? -14.380 6.926 -0.078 1.00 92.62 89 SER A C 1
ATOM 690 O O . SER A 1 89 ? -13.866 7.241 -1.153 1.00 92.62 89 SER A O 1
ATOM 692 N N . GLY A 1 90 ? -15.384 6.056 -0.019 1.00 94.56 90 GLY A N 1
ATOM 693 C CA . GLY A 1 90 ? -15.950 5.494 -1.236 1.00 94.56 90 GLY A CA 1
ATOM 694 C C . GLY A 1 90 ? -16.959 4.374 -1.012 1.00 94.56 90 GLY A C 1
ATOM 695 O O . GLY A 1 90 ? -17.181 3.958 0.124 1.00 94.56 90 GLY A O 1
ATOM 696 N N . PRO A 1 91 ? -17.561 3.876 -2.105 1.00 95.88 91 PRO A N 1
ATOM 697 C CA . PRO A 1 91 ? -18.654 2.906 -2.063 1.00 95.88 91 PRO A CA 1
ATOM 698 C C . PRO A 1 91 ? -18.218 1.489 -1.667 1.00 95.88 91 PRO A C 1
ATOM 700 O O . PRO A 1 91 ? -19.063 0.670 -1.320 1.00 95.88 91 PRO A O 1
ATOM 703 N N . SER A 1 92 ? -16.923 1.169 -1.735 1.00 97.25 92 SER A N 1
ATOM 704 C CA . SER A 1 92 ? -16.403 -0.151 -1.375 1.00 97.25 92 SER A CA 1
ATOM 705 C C . SER A 1 92 ? -14.967 -0.072 -0.847 1.00 97.25 92 SER A C 1
ATOM 707 O O . SER A 1 92 ? -14.250 0.883 -1.169 1.00 97.25 92 SER A O 1
ATOM 709 N N . PRO A 1 93 ? -14.506 -1.082 -0.080 1.00 97.44 93 PRO A N 1
ATOM 710 C CA . PRO A 1 93 ? -13.108 -1.173 0.339 1.00 97.44 93 PRO A CA 1
ATOM 711 C C . PRO A 1 93 ? -12.128 -1.114 -0.838 1.00 97.44 93 PRO A C 1
ATOM 713 O O . PRO A 1 93 ? -11.113 -0.433 -0.756 1.00 97.44 93 PRO A O 1
ATOM 716 N N . ASP A 1 94 ? -12.455 -1.757 -1.960 1.00 97.94 94 ASP A N 1
ATOM 717 C CA . ASP A 1 94 ? -11.587 -1.783 -3.142 1.00 97.94 94 ASP A CA 1
ATOM 718 C C . ASP A 1 94 ? -11.486 -0.420 -3.824 1.00 97.94 94 ASP A C 1
ATOM 720 O O . ASP A 1 94 ? -10.408 -0.038 -4.268 1.00 97.94 94 ASP A O 1
ATOM 724 N N . PHE A 1 95 ? -12.575 0.352 -3.855 1.00 98.25 95 PHE A N 1
ATOM 725 C CA . PHE A 1 95 ? -12.532 1.719 -4.368 1.00 98.25 95 PHE A CA 1
ATOM 726 C C . PHE A 1 95 ? -11.662 2.627 -3.487 1.00 98.25 95 PHE A C 1
ATOM 728 O O . PHE A 1 95 ? -10.894 3.444 -3.994 1.00 98.25 95 PHE A O 1
ATOM 735 N N . ILE A 1 96 ? -11.749 2.480 -2.160 1.00 98.06 96 ILE A N 1
ATOM 736 C CA . ILE A 1 96 ? -10.892 3.213 -1.214 1.00 98.06 96 ILE A CA 1
ATOM 737 C C . ILE A 1 96 ? -9.422 2.840 -1.441 1.00 98.06 96 ILE A C 1
ATOM 739 O O . ILE A 1 96 ? -8.578 3.719 -1.597 1.00 98.06 96 ILE A O 1
ATOM 743 N N . LEU A 1 97 ? -9.113 1.544 -1.528 1.00 98.50 97 LEU A N 1
ATOM 744 C CA . LEU A 1 97 ? -7.747 1.066 -1.754 1.00 98.50 97 LEU A CA 1
ATOM 745 C C . LEU A 1 97 ? -7.203 1.463 -3.129 1.00 98.50 97 LEU A C 1
ATOM 747 O O . LEU A 1 97 ? -6.018 1.762 -3.235 1.00 98.50 97 LEU A O 1
ATOM 751 N N . GLY A 1 98 ? -8.053 1.532 -4.156 1.00 98.38 98 GLY A N 1
ATOM 752 C CA . GLY A 1 98 ? -7.687 2.047 -5.474 1.00 98.38 98 GLY A CA 1
ATOM 753 C C . GLY A 1 98 ? -7.258 3.515 -5.433 1.00 98.38 98 GLY A C 1
ATOM 754 O O . GLY A 1 98 ? -6.225 3.859 -6.001 1.00 98.38 98 GLY A O 1
ATOM 755 N N . GLN A 1 99 ? -7.987 4.368 -4.702 1.00 98.19 99 GLN A N 1
ATOM 756 C CA . GLN A 1 99 ? -7.588 5.769 -4.491 1.00 98.19 99 GLN A CA 1
ATOM 757 C C . GLN A 1 99 ? -6.264 5.879 -3.732 1.00 98.19 99 GLN A C 1
ATOM 759 O O . GLN A 1 99 ? -5.410 6.685 -4.089 1.00 98.19 99 GLN A O 1
ATOM 764 N N . ILE A 1 100 ? -6.080 5.055 -2.697 1.00 98.12 100 ILE A N 1
ATOM 765 C CA . ILE A 1 100 ? -4.832 5.019 -1.932 1.00 98.12 100 ILE A CA 1
ATOM 766 C C . ILE A 1 100 ? -3.666 4.599 -2.829 1.00 98.12 100 ILE A C 1
ATOM 768 O O . ILE A 1 100 ? -2.627 5.251 -2.803 1.00 98.12 100 ILE A O 1
ATOM 772 N N . TYR A 1 101 ? -3.829 3.538 -3.625 1.00 98.38 101 TYR A N 1
ATOM 773 C CA . TYR A 1 101 ? -2.806 3.085 -4.566 1.00 98.38 101 TYR A CA 1
ATOM 774 C C . TYR A 1 101 ? -2.453 4.176 -5.578 1.00 98.38 101 TYR A C 1
ATOM 776 O O . TYR A 1 101 ? -1.273 4.473 -5.738 1.00 98.38 101 TYR A O 1
ATOM 784 N N . ALA A 1 102 ? -3.455 4.809 -6.197 1.00 97.44 102 ALA A N 1
ATOM 785 C CA . ALA A 1 102 ? -3.243 5.907 -7.137 1.00 97.44 102 ALA A CA 1
ATOM 786 C C . ALA A 1 102 ? -2.456 7.052 -6.488 1.00 97.44 102 ALA A C 1
ATOM 788 O O . ALA A 1 102 ? -1.429 7.462 -7.010 1.00 97.44 102 ALA A O 1
ATOM 789 N N . ASN A 1 103 ? -2.847 7.474 -5.284 1.00 96.44 103 ASN A N 1
ATOM 790 C CA . ASN A 1 103 ? -2.134 8.522 -4.565 1.00 96.44 103 ASN A CA 1
ATOM 791 C C . ASN A 1 103 ? -0.692 8.121 -4.188 1.00 96.44 103 ASN A C 1
ATOM 793 O O . ASN A 1 103 ? 0.208 8.947 -4.259 1.00 96.44 103 ASN A O 1
ATOM 797 N N . ARG A 1 104 ? -0.437 6.859 -3.811 1.00 95.62 104 ARG A N 1
ATOM 798 C CA . ARG A 1 104 ? 0.941 6.378 -3.587 1.00 95.62 104 ARG A CA 1
ATOM 799 C C . ARG A 1 104 ? 1.749 6.340 -4.883 1.00 95.62 104 ARG A C 1
ATOM 801 O O . ARG A 1 104 ? 2.948 6.590 -4.843 1.00 95.62 104 ARG A O 1
ATOM 808 N N . ALA A 1 105 ? 1.119 6.009 -6.006 1.00 95.06 105 ALA A N 1
ATOM 809 C CA . ALA A 1 105 ? 1.765 6.032 -7.307 1.00 95.06 105 ALA A CA 1
ATOM 810 C C . ALA A 1 105 ? 2.120 7.464 -7.718 1.00 95.06 105 ALA A C 1
ATOM 812 O O . ALA A 1 105 ? 3.257 7.695 -8.116 1.00 95.06 105 ALA A O 1
ATOM 813 N N . ASP A 1 106 ? 1.206 8.418 -7.537 1.00 94.25 106 ASP A N 1
ATOM 814 C CA . ASP A 1 106 ? 1.448 9.838 -7.804 1.00 94.25 106 ASP A CA 1
ATOM 815 C C . ASP A 1 106 ? 2.627 10.370 -6.974 1.00 94.25 106 ASP A C 1
ATOM 817 O O . ASP A 1 106 ? 3.567 10.909 -7.551 1.00 94.25 106 ASP A O 1
ATOM 821 N N . ASP A 1 107 ? 2.658 10.110 -5.658 1.00 91.25 107 ASP A N 1
ATOM 822 C CA . ASP A 1 107 ? 3.783 10.483 -4.779 1.00 91.25 107 ASP A CA 1
ATOM 823 C C . ASP A 1 107 ? 5.125 9.915 -5.276 1.00 91.25 107 ASP A C 1
ATOM 825 O O . ASP A 1 107 ? 6.173 10.559 -5.164 1.00 91.25 107 ASP A O 1
ATOM 829 N N . VAL A 1 108 ? 5.115 8.688 -5.813 1.00 90.69 108 VAL A N 1
ATOM 830 C CA . VAL A 1 108 ? 6.292 8.127 -6.473 1.00 90.69 108 VAL A CA 1
ATOM 831 C C . VAL A 1 108 ? 6.589 9.006 -7.687 1.00 90.69 108 VAL A C 1
ATOM 833 O O . VAL A 1 108 ? 7.611 9.682 -7.673 1.00 90.69 108 VAL A O 1
ATOM 836 N N . TYR A 1 109 ? 5.699 9.085 -8.678 1.00 87.75 109 TYR A N 1
ATOM 837 C CA . TYR A 1 109 ? 5.924 9.778 -9.954 1.00 87.75 109 TYR A CA 1
ATOM 838 C C . TYR A 1 109 ? 6.316 11.263 -9.847 1.00 87.75 109 TYR A C 1
ATOM 840 O O . TYR A 1 109 ? 7.130 11.712 -10.656 1.00 87.75 109 TYR A O 1
ATOM 848 N N . GLU A 1 110 ? 5.833 12.009 -8.850 1.00 85.81 110 GLU A N 1
ATOM 849 C CA . GLU A 1 110 ? 6.192 13.422 -8.623 1.00 85.81 110 GLU A CA 1
ATOM 850 C C . GLU A 1 110 ? 7.705 13.643 -8.458 1.00 85.81 110 GLU A C 1
ATOM 852 O O . GLU A 1 110 ? 8.236 14.698 -8.803 1.00 85.81 110 GLU A O 1
ATOM 857 N N . ASN A 1 111 ? 8.433 12.633 -7.979 1.00 71.00 111 ASN A N 1
ATOM 858 C CA . ASN A 1 111 ? 9.864 12.731 -7.700 1.00 71.00 111 ASN A CA 1
ATOM 859 C C . ASN A 1 111 ? 10.765 12.479 -8.922 1.00 71.00 111 ASN A C 1
ATOM 861 O O . ASN A 1 111 ? 11.990 12.312 -8.782 1.00 71.00 111 ASN A O 1
ATOM 865 N N . PHE A 1 112 ? 10.202 12.435 -10.130 1.00 76.25 112 PHE A N 1
ATOM 866 C CA . PHE A 1 112 ? 10.920 11.973 -11.310 1.00 76.25 112 PHE A CA 1
ATOM 867 C C . PHE A 1 112 ? 10.977 12.964 -12.475 1.00 76.25 112 PHE A C 1
ATOM 869 O O . PHE A 1 112 ? 10.118 13.813 -12.675 1.00 76.25 112 PHE A O 1
ATOM 876 N N . SER A 1 113 ? 12.064 12.844 -13.239 1.00 73.00 113 SER A N 1
ATOM 877 C CA . SER A 1 113 ? 12.322 13.575 -14.482 1.00 73.00 113 SER A CA 1
ATOM 878 C C . SER A 1 113 ? 11.807 12.797 -15.692 1.00 73.00 113 SER A C 1
ATOM 880 O O . SER A 1 113 ? 11.594 11.592 -15.599 1.00 73.00 113 SER A O 1
ATOM 882 N N . SER A 1 114 ? 11.746 13.445 -16.857 1.00 77.00 114 SER A N 1
ATOM 883 C CA . SER A 1 114 ? 11.469 12.790 -18.146 1.00 77.00 114 SER A CA 1
ATOM 884 C C . SER A 1 114 ? 12.572 11.833 -18.637 1.00 77.00 114 SER A C 1
ATOM 886 O O . SER A 1 114 ? 12.385 11.173 -19.653 1.00 77.00 114 SER A O 1
ATOM 888 N N . ASP A 1 115 ? 13.716 11.760 -17.948 1.00 87.00 115 ASP A N 1
ATOM 889 C CA . ASP A 1 115 ? 14.813 10.830 -18.244 1.00 87.00 115 ASP A CA 1
ATOM 890 C C . ASP A 1 115 ? 14.502 9.398 -17.756 1.00 87.00 115 ASP A C 1
ATOM 892 O O . ASP A 1 115 ? 14.368 9.149 -16.552 1.00 87.00 115 ASP A O 1
ATOM 896 N N . GLU A 1 116 ? 14.405 8.461 -18.704 1.00 85.00 116 GLU A N 1
ATOM 897 C CA . GLU A 1 116 ? 14.052 7.053 -18.482 1.00 85.00 116 GLU A CA 1
ATOM 898 C C . GLU A 1 116 ? 15.122 6.260 -17.705 1.00 85.00 116 GLU A C 1
ATOM 900 O O . GLU A 1 116 ? 14.792 5.416 -16.864 1.00 85.00 116 GLU A O 1
ATOM 905 N N . GLU A 1 117 ? 16.408 6.544 -17.920 1.00 87.50 117 GLU A N 1
ATOM 906 C CA . GLU A 1 117 ? 17.491 5.855 -17.210 1.00 87.50 117 GLU A CA 1
ATOM 907 C C . GLU A 1 117 ? 17.570 6.335 -15.760 1.00 87.50 117 GLU A C 1
ATOM 909 O O . GLU A 1 117 ? 17.691 5.531 -14.825 1.00 87.50 117 GLU A O 1
ATOM 914 N N . LEU A 1 118 ? 17.404 7.645 -15.542 1.00 86.62 118 LEU A N 1
ATOM 915 C CA . LEU A 1 118 ? 17.304 8.188 -14.191 1.00 86.62 118 LEU A CA 1
ATOM 916 C C . LEU A 1 118 ? 16.073 7.636 -13.461 1.00 86.62 118 LEU A C 1
ATOM 918 O O . LEU A 1 118 ? 16.158 7.319 -12.271 1.00 86.62 118 LEU A O 1
ATOM 922 N N . TRP A 1 119 ? 14.953 7.470 -14.170 1.00 85.44 119 TRP A N 1
ATOM 923 C CA . TRP A 1 119 ? 13.746 6.830 -13.651 1.00 85.44 119 TRP A CA 1
ATOM 924 C C . TRP A 1 119 ? 14.022 5.404 -13.164 1.00 85.44 119 TRP A C 1
ATOM 926 O O . TRP A 1 119 ? 13.746 5.069 -12.006 1.00 85.44 119 TRP A O 1
ATOM 936 N N . LYS A 1 120 ? 14.639 4.574 -14.008 1.00 87.94 120 LYS A N 1
ATOM 937 C CA . LYS A 1 120 ? 14.963 3.183 -13.678 1.00 87.94 120 LYS A CA 1
ATOM 938 C C . LYS A 1 120 ? 15.884 3.074 -12.462 1.00 87.94 120 LYS A C 1
ATOM 940 O O . LYS A 1 120 ? 15.609 2.278 -11.560 1.00 87.94 120 LYS A O 1
ATOM 945 N N . MET A 1 121 ? 16.936 3.893 -12.394 1.00 89.69 121 MET A N 1
ATOM 946 C CA . MET A 1 121 ? 17.846 3.919 -11.242 1.00 89.69 121 MET A CA 1
ATOM 947 C C . MET A 1 121 ? 17.135 4.349 -9.954 1.00 89.69 121 MET A C 1
ATOM 949 O O . MET A 1 121 ? 17.290 3.701 -8.918 1.00 89.69 121 MET A O 1
ATOM 953 N N . LYS A 1 122 ? 16.315 5.406 -10.010 1.00 90.56 122 LYS A N 1
ATOM 954 C CA . LYS A 1 122 ? 15.558 5.893 -8.849 1.00 90.56 122 LYS A CA 1
ATOM 955 C C . LYS A 1 122 ? 14.580 4.842 -8.318 1.00 90.56 122 LYS A C 1
ATOM 957 O O . LYS A 1 122 ? 14.586 4.599 -7.113 1.00 90.56 122 LYS A O 1
ATOM 962 N N . LYS A 1 123 ? 13.825 4.146 -9.184 1.00 92.25 123 LYS A N 1
ATOM 963 C CA . LYS A 1 123 ? 12.956 3.027 -8.761 1.00 92.25 123 LYS A CA 1
ATOM 964 C C . LYS A 1 123 ? 13.744 1.961 -8.004 1.00 92.25 123 LYS A C 1
ATOM 966 O O . LYS A 1 123 ? 13.350 1.550 -6.916 1.00 92.25 123 LYS A O 1
ATOM 971 N N . GLN A 1 124 ? 14.877 1.534 -8.561 1.00 92.56 124 GLN A N 1
ATOM 972 C CA . GLN A 1 124 ? 15.717 0.510 -7.939 1.00 92.56 124 GLN A CA 1
ATOM 973 C C . GLN A 1 124 ? 16.273 0.961 -6.584 1.00 92.56 124 GLN A C 1
ATOM 975 O O . GLN A 1 124 ? 16.332 0.155 -5.655 1.00 92.56 124 GLN A O 1
ATOM 980 N N . ASN A 1 125 ? 16.667 2.230 -6.453 1.00 94.06 125 ASN A N 1
ATOM 981 C CA . ASN A 1 125 ? 17.131 2.792 -5.185 1.00 94.06 125 ASN A CA 1
ATOM 982 C C . ASN A 1 125 ? 16.003 2.813 -4.150 1.00 94.06 125 ASN A C 1
ATOM 984 O O . ASN A 1 125 ? 16.168 2.231 -3.080 1.00 94.06 125 ASN A O 1
ATOM 988 N N . MET A 1 126 ? 14.836 3.364 -4.502 1.00 94.56 126 MET A N 1
ATOM 989 C CA . MET A 1 126 ? 13.666 3.408 -3.618 1.00 94.56 126 MET A CA 1
ATOM 990 C C . MET A 1 126 ? 13.251 2.013 -3.151 1.00 94.56 126 MET A C 1
ATOM 992 O O . MET A 1 126 ? 12.993 1.807 -1.966 1.00 94.56 126 MET A O 1
ATOM 996 N N . TYR A 1 127 ? 13.235 1.037 -4.063 1.00 96.75 127 TYR A N 1
ATOM 997 C CA . TYR A 1 127 ? 12.900 -0.346 -3.739 1.00 96.75 127 TYR A CA 1
ATOM 998 C C . TYR A 1 127 ? 13.838 -0.938 -2.673 1.00 96.75 127 TYR A C 1
ATOM 1000 O O . TYR A 1 127 ? 13.387 -1.625 -1.750 1.00 96.75 127 TYR A O 1
ATOM 1008 N N . ARG A 1 128 ? 15.147 -0.663 -2.779 1.00 96.62 128 ARG A N 1
ATOM 1009 C CA . ARG A 1 128 ? 16.147 -1.118 -1.801 1.00 96.62 128 ARG A CA 1
ATOM 1010 C C . ARG A 1 128 ? 16.036 -0.363 -0.480 1.00 96.62 128 ARG A C 1
ATOM 1012 O O . ARG A 1 128 ? 15.979 -1.001 0.563 1.00 96.62 128 ARG A O 1
ATOM 1019 N N . GLU A 1 129 ? 15.969 0.964 -0.517 1.00 95.88 129 GLU A N 1
ATOM 1020 C CA . GLU A 1 129 ? 15.922 1.822 0.676 1.00 95.88 129 GLU A CA 1
ATOM 1021 C C . GLU A 1 129 ? 14.688 1.551 1.542 1.00 95.88 129 GLU A C 1
ATOM 1023 O O . GLU A 1 129 ? 14.775 1.523 2.769 1.00 95.88 129 GLU A O 1
ATOM 1028 N N . LYS A 1 130 ? 13.544 1.275 0.908 1.00 95.69 130 LYS A N 1
ATOM 1029 C CA . LYS A 1 130 ? 12.293 0.931 1.598 1.00 95.69 130 LYS A CA 1
ATOM 1030 C C . LYS A 1 130 ? 12.207 -0.538 2.009 1.00 95.69 130 LYS A C 1
ATOM 1032 O O . LYS A 1 130 ? 11.196 -0.951 2.571 1.00 95.69 130 LYS A O 1
ATOM 1037 N N . ASN A 1 131 ? 13.248 -1.333 1.749 1.00 97.06 131 ASN A N 1
ATOM 1038 C CA . ASN A 1 131 ? 13.293 -2.765 2.039 1.00 97.06 131 ASN A CA 1
ATOM 1039 C C . ASN A 1 131 ? 12.085 -3.527 1.467 1.00 97.06 131 ASN A C 1
ATOM 1041 O O . ASN A 1 131 ? 11.568 -4.455 2.092 1.00 97.06 131 ASN A O 1
ATOM 1045 N N . CYS A 1 132 ? 11.633 -3.155 0.266 1.00 97.94 132 CYS A N 1
ATOM 1046 C CA . CYS A 1 132 ? 10.409 -3.689 -0.336 1.00 97.94 132 CYS A CA 1
ATOM 1047 C C . CYS A 1 132 ? 10.419 -5.223 -0.451 1.00 97.94 132 CYS A C 1
ATOM 1049 O O . CYS A 1 132 ? 9.401 -5.883 -0.238 1.00 97.94 132 CYS A O 1
ATOM 1051 N N . ALA A 1 133 ? 11.601 -5.805 -0.678 1.00 96.88 133 ALA A N 1
ATOM 1052 C CA . ALA A 1 133 ? 11.796 -7.249 -0.746 1.00 96.88 133 ALA A CA 1
ATOM 1053 C C . ALA A 1 133 ? 11.464 -7.996 0.561 1.00 96.88 133 ALA A C 1
ATOM 1055 O O . ALA A 1 133 ? 11.328 -9.219 0.517 1.00 96.88 133 ALA A O 1
ATOM 1056 N N . LEU A 1 134 ? 11.372 -7.310 1.706 1.00 96.88 134 LEU A N 1
ATOM 1057 C CA . LEU A 1 134 ? 11.068 -7.899 3.016 1.00 96.88 134 LEU A CA 1
ATOM 1058 C C . LEU A 1 134 ? 9.576 -7.839 3.370 1.00 96.88 134 LEU A C 1
ATOM 1060 O O . LEU A 1 134 ? 9.148 -8.479 4.327 1.00 96.88 134 LEU A O 1
ATOM 1064 N N . LEU A 1 135 ? 8.766 -7.080 2.626 1.00 96.75 135 LEU A N 1
ATOM 1065 C CA . LEU A 1 135 ? 7.359 -6.897 2.974 1.00 96.75 135 LEU A CA 1
ATOM 1066 C C . LEU A 1 135 ? 6.562 -8.194 2.781 1.00 96.75 135 LEU A C 1
ATOM 1068 O O . LEU A 1 135 ? 6.529 -8.756 1.683 1.00 96.75 135 LEU A O 1
ATOM 1072 N N . GLY A 1 136 ? 5.879 -8.631 3.843 1.00 86.56 136 GLY A N 1
ATOM 1073 C CA . GLY A 1 136 ? 5.000 -9.806 3.832 1.00 86.56 136 GLY A CA 1
ATOM 1074 C C . GLY A 1 136 ? 5.729 -11.151 3.764 1.00 86.56 136 GLY A C 1
ATOM 1075 O O . GLY A 1 136 ? 5.129 -12.121 3.301 1.00 86.56 136 GLY A O 1
ATOM 1076 N N . LYS A 1 137 ? 7.000 -11.187 4.177 1.00 85.56 137 LYS A N 1
ATOM 1077 C CA . LYS A 1 137 ? 7.796 -12.405 4.370 1.00 85.56 137 LYS A CA 1
ATOM 1078 C C . LYS A 1 137 ? 7.934 -12.752 5.847 1.00 85.56 137 LYS A C 1
ATOM 1080 O O . LYS A 1 137 ? 7.820 -11.823 6.680 1.00 85.56 137 LYS A O 1
#